Protein AF-A0AAD8AW49-F1 (afdb_monomer)

Sequence (100 aa):
MLEIDETLVMQDCNNIAILARNLPESFQSTLHGVVTAAGYVAGIRSTIKVGGCNASRSGFIGACLAAKDGLDTIPESWKLKTKRFPEVYDLATKLVKLTV

Secondary structure (DSSP, 8-state):
-----HHHHHHSTT-HHHHTTTHHHHHHHHHHHHHH-SSHHHHHHHHHHT-SSHHHHHHHHHHHHHHHH-GGGS-HHHHTT-TTHHHHHHHHHHHHHH--

InterPro domains:
  IPR036705 ADP-ribosylation/Crystallin J1 superfamily [G3DSA:1.10.4080.10] (11-100)
  IPR036705 ADP-ribosylation/Crystallin J1 superfamily [SSF101478] (24-98)

Mean predicted aligned error: 9.75 Å

Radius of gyration: 14.8 Å; Cα contacts (8 Å, |Δi|>4): 47; chains: 1; bounding box: 47×32×29 Å

Structure (mmCIF, N/CA/C/O backbone):
data_AF-A0AAD8AW49-F1
#
_entry.id   AF-A0AAD8AW49-F1
#
loop_
_atom_site.group_PDB
_atom_site.id
_atom_site.type_symbol
_atom_site.label_atom_id
_atom_site.label_alt_id
_atom_site.label_comp_id
_atom_site.label_asym_id
_atom_site.label_entity_id
_atom_site.label_seq_id
_atom_site.pdbx_PDB_ins_code
_atom_site.Cartn_x
_atom_site.Cartn_y
_atom_site.Cartn_z
_atom_site.occupancy
_atom_site.B_iso_or_equiv
_atom_site.auth_seq_id
_atom_site.auth_comp_id
_atom_site.auth_asym_id
_atom_site.auth_atom_id
_atom_site.pdbx_PDB_model_num
ATOM 1 N N . MET A 1 1 ? 21.931 -2.397 8.222 1.00 29.11 1 MET A N 1
ATOM 2 C CA . 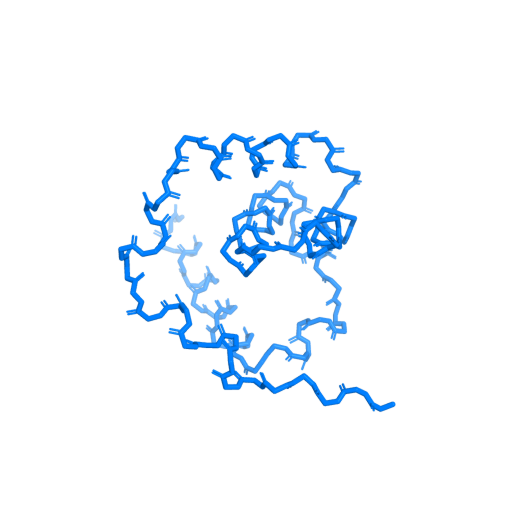MET A 1 1 ? 21.170 -1.455 9.063 1.00 29.11 1 MET A CA 1
ATOM 3 C C . MET A 1 1 ? 21.229 -0.125 8.338 1.00 29.11 1 MET A C 1
ATOM 5 O O . MET A 1 1 ? 22.280 0.491 8.340 1.00 29.11 1 MET A O 1
ATOM 9 N N . LEU A 1 2 ? 20.202 0.209 7.557 1.00 28.52 2 LEU A N 1
ATOM 10 C CA . LEU A 1 2 ? 20.103 1.522 6.921 1.00 28.52 2 LEU A CA 1
ATOM 11 C C . LEU A 1 2 ? 18.957 2.228 7.632 1.00 28.52 2 LEU A C 1
ATOM 13 O O . LEU A 1 2 ? 17.796 1.874 7.428 1.00 28.52 2 LEU A O 1
ATOM 17 N N . GLU A 1 3 ? 19.317 3.120 8.551 1.00 29.67 3 GLU A N 1
ATOM 18 C CA . GLU A 1 3 ? 18.398 4.084 9.143 1.00 29.67 3 GLU A CA 1
ATOM 19 C C . GLU A 1 3 ? 17.864 4.953 8.008 1.00 29.67 3 GLU A C 1
ATOM 21 O O . GLU A 1 3 ? 18.593 5.723 7.386 1.00 29.67 3 GLU A O 1
ATOM 26 N N . ILE A 1 4 ? 16.591 4.756 7.679 1.00 40.12 4 ILE A N 1
ATOM 27 C CA . ILE A 1 4 ? 15.856 5.705 6.859 1.00 40.12 4 ILE A CA 1
ATOM 28 C C . ILE A 1 4 ? 15.469 6.814 7.827 1.00 40.12 4 ILE A C 1
ATOM 30 O O . ILE A 1 4 ? 14.647 6.594 8.714 1.00 40.12 4 ILE A O 1
ATOM 34 N N . ASP A 1 5 ? 16.107 7.970 7.686 1.00 27.58 5 ASP A N 1
ATOM 35 C CA . ASP A 1 5 ? 15.750 9.174 8.421 1.00 27.58 5 ASP A CA 1
ATOM 36 C C . ASP A 1 5 ? 14.295 9.555 8.081 1.00 27.58 5 ASP A C 1
ATOM 38 O O . ASP A 1 5 ? 13.993 10.078 7.004 1.00 27.58 5 ASP A O 1
ATOM 42 N N . GLU A 1 6 ? 13.370 9.225 8.992 1.00 46.06 6 GLU A N 1
ATOM 43 C CA . GLU A 1 6 ? 11.931 9.490 8.862 1.00 46.06 6 GLU A CA 1
ATOM 44 C C . GLU A 1 6 ? 11.624 11.001 8.771 1.00 46.06 6 GLU A C 1
ATOM 46 O O . GLU A 1 6 ? 10.531 11.375 8.335 1.00 46.06 6 GLU A O 1
ATOM 51 N N . THR A 1 7 ? 12.566 11.885 9.135 1.00 33.75 7 THR A N 1
ATOM 52 C CA . THR A 1 7 ? 12.342 13.340 9.140 1.00 33.75 7 THR A CA 1
ATOM 53 C C . THR A 1 7 ? 12.465 13.965 7.750 1.00 33.75 7 THR A C 1
ATOM 55 O O . THR A 1 7 ? 11.684 14.860 7.420 1.00 33.75 7 THR A O 1
ATOM 58 N N . LEU A 1 8 ? 13.330 13.427 6.882 1.00 37.34 8 LEU A N 1
ATOM 59 C CA . LEU A 1 8 ? 13.518 13.951 5.524 1.00 37.34 8 LEU A CA 1
ATOM 60 C C . LEU A 1 8 ? 12.357 13.576 4.583 1.00 37.34 8 LEU A C 1
ATOM 62 O O . LEU A 1 8 ? 11.975 14.357 3.715 1.00 37.34 8 LEU A O 1
ATOM 66 N N . VAL A 1 9 ? 11.736 12.409 4.790 1.00 44.81 9 VAL A N 1
ATOM 67 C CA . VAL A 1 9 ? 10.589 11.937 3.983 1.00 44.81 9 VAL A CA 1
ATOM 68 C C . VAL A 1 9 ? 9.306 12.724 4.296 1.00 44.81 9 VAL A C 1
ATOM 70 O O . VAL A 1 9 ? 8.461 12.921 3.422 1.00 44.81 9 VAL A O 1
ATOM 73 N N . MET A 1 10 ? 9.158 13.208 5.533 1.00 39.66 10 MET A N 1
ATOM 74 C CA . MET A 1 10 ? 7.960 13.930 5.982 1.00 39.66 10 MET A CA 1
ATOM 75 C C . MET A 1 10 ? 8.012 15.438 5.707 1.00 39.66 10 MET A C 1
ATOM 77 O O . MET A 1 10 ? 6.961 16.081 5.670 1.00 39.66 10 MET A O 1
ATOM 81 N N . GLN A 1 11 ? 9.193 16.012 5.466 1.00 41.94 11 GLN A N 1
ATOM 82 C CA . GLN A 1 11 ? 9.332 17.450 5.212 1.00 41.94 11 GLN A CA 1
ATOM 83 C C . GLN A 1 11 ? 8.781 17.885 3.841 1.00 41.94 11 GLN A C 1
ATOM 85 O O . GLN A 1 11 ? 8.239 18.984 3.733 1.00 41.94 11 GLN A O 1
ATOM 90 N N . ASP A 1 12 ? 8.796 17.006 2.833 1.00 41.62 12 ASP A N 1
ATOM 91 C CA . ASP A 1 12 ? 8.214 17.279 1.507 1.00 41.62 12 ASP A CA 1
ATOM 92 C C . ASP A 1 12 ? 6.686 17.069 1.439 1.00 41.62 12 ASP A C 1
ATOM 94 O O . ASP A 1 12 ? 6.030 17.553 0.513 1.00 41.62 12 ASP A O 1
ATOM 98 N N . CYS A 1 13 ? 6.087 16.385 2.422 1.00 43.50 13 CYS A N 1
ATOM 99 C CA . CYS A 1 13 ? 4.651 16.065 2.435 1.00 43.50 13 CYS A CA 1
ATOM 100 C C . CYS A 1 13 ? 3.757 17.212 2.950 1.00 43.50 13 CYS A C 1
ATOM 102 O O . CYS A 1 13 ? 2.547 17.187 2.731 1.00 43.50 13 CYS A O 1
ATOM 104 N N . ASN A 1 14 ? 4.329 18.224 3.616 1.00 42.69 14 ASN A N 1
ATOM 105 C CA . ASN A 1 14 ? 3.571 19.297 4.278 1.00 42.69 14 ASN A CA 1
ATOM 106 C C . ASN A 1 14 ? 3.263 20.509 3.384 1.00 42.69 14 ASN A C 1
ATOM 108 O O . ASN A 1 14 ? 2.598 21.445 3.824 1.00 42.69 14 ASN A O 1
ATOM 112 N N . ASN A 1 15 ? 3.698 20.499 2.121 1.00 42.62 15 ASN A N 1
ATOM 113 C CA . ASN A 1 15 ? 3.303 21.502 1.138 1.00 42.62 15 ASN A CA 1
ATOM 114 C C . ASN A 1 15 ? 2.305 20.890 0.152 1.00 42.62 15 ASN A C 1
ATOM 116 O O . ASN A 1 15 ? 2.692 20.202 -0.7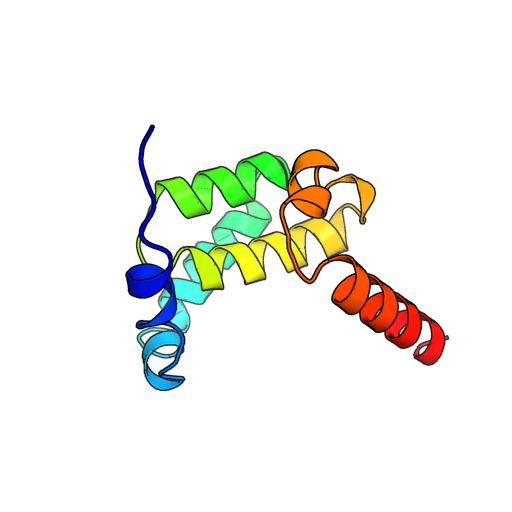93 1.00 42.62 15 ASN A O 1
ATOM 120 N N . ILE A 1 16 ? 1.018 21.218 0.314 1.00 47.16 16 ILE A N 1
ATOM 121 C CA . ILE A 1 16 ? -0.054 20.902 -0.653 1.00 47.16 16 ILE A CA 1
ATOM 122 C C . ILE A 1 16 ? 0.329 21.329 -2.088 1.00 47.16 16 ILE A C 1
ATOM 124 O O . ILE A 1 16 ? -0.086 20.707 -3.063 1.00 47.16 16 ILE A O 1
ATOM 128 N N . ALA A 1 17 ? 1.198 22.337 -2.218 1.00 38.44 17 ALA A N 1
ATOM 129 C CA . ALA A 1 17 ? 1.740 22.826 -3.480 1.00 38.44 17 ALA A CA 1
ATOM 130 C C . ALA A 1 17 ? 2.750 21.878 -4.170 1.00 38.44 17 ALA A C 1
ATOM 132 O O . ALA A 1 17 ? 2.927 21.982 -5.381 1.00 38.44 17 ALA A O 1
ATOM 133 N N . ILE A 1 18 ? 3.402 20.945 -3.458 1.00 45.31 18 ILE A N 1
ATOM 134 C CA . ILE A 1 18 ? 4.336 19.966 -4.058 1.00 45.31 18 ILE A CA 1
ATOM 135 C C . ILE A 1 18 ? 3.582 18.759 -4.639 1.00 45.31 18 ILE A C 1
ATOM 137 O O . ILE A 1 18 ? 3.996 18.237 -5.672 1.00 45.31 18 ILE A O 1
ATOM 141 N N . LEU A 1 19 ? 2.431 18.381 -4.0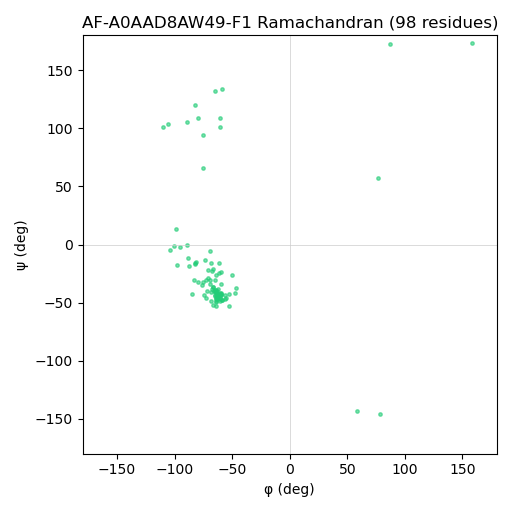63 1.00 44.22 19 LEU A N 1
ATOM 142 C CA . LEU A 1 19 ? 1.536 17.355 -4.630 1.00 44.22 19 LEU A CA 1
ATOM 143 C C . LEU A 1 19 ? 1.000 17.743 -6.020 1.00 44.22 19 LEU A C 1
ATOM 145 O O . LEU A 1 19 ? 0.645 16.874 -6.813 1.00 44.22 19 LEU A O 1
ATOM 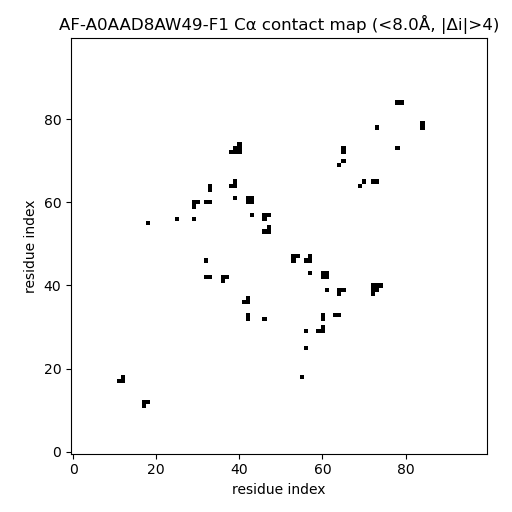149 N N . ALA A 1 20 ? 0.952 19.047 -6.306 1.00 41.72 20 ALA A N 1
ATOM 150 C CA . ALA A 1 20 ? 0.350 19.629 -7.500 1.00 41.72 20 ALA A CA 1
ATOM 151 C C . ALA A 1 20 ? 1.353 20.017 -8.603 1.00 41.72 20 ALA A C 1
ATOM 153 O O . ALA A 1 20 ? 0.928 20.477 -9.665 1.00 41.72 20 ALA A O 1
ATOM 154 N N . ARG A 1 21 ? 2.670 19.838 -8.409 1.00 46.88 21 ARG A N 1
ATOM 155 C CA . ARG A 1 21 ? 3.642 20.089 -9.487 1.00 46.88 21 ARG A CA 1
ATOM 156 C C . ARG A 1 21 ? 3.561 18.936 -10.492 1.00 46.88 21 ARG A C 1
ATOM 158 O O . ARG A 1 21 ? 4.169 17.893 -10.298 1.00 46.88 21 ARG A O 1
ATOM 165 N N . ASN A 1 22 ? 2.756 19.139 -11.533 1.00 52.69 22 ASN A N 1
ATOM 166 C CA . ASN A 1 22 ? 2.466 18.225 -12.644 1.00 52.69 22 ASN A CA 1
ATOM 167 C C . ASN A 1 22 ? 1.503 17.075 -12.304 1.00 52.69 22 ASN A C 1
ATOM 169 O O . ASN A 1 22 ? 1.795 15.899 -12.533 1.00 52.69 22 ASN A O 1
ATOM 173 N N . LEU A 1 23 ? 0.298 17.421 -11.831 1.00 59.44 23 LEU A N 1
ATOM 174 C CA . LEU A 1 23 ? -0.821 16.476 -11.715 1.00 59.44 23 LEU A CA 1
ATOM 175 C C . LEU A 1 23 ? -1.033 15.618 -12.985 1.00 59.44 23 LEU A C 1
ATOM 177 O O . LEU A 1 23 ? -1.271 14.427 -12.811 1.00 59.44 23 LEU A O 1
ATOM 181 N N . PRO A 1 24 ? -0.869 16.124 -14.233 1.00 65.50 24 PRO A N 1
ATOM 182 C CA . PRO A 1 24 ? -0.956 15.271 -15.418 1.00 65.50 24 PRO A CA 1
ATOM 183 C C . PRO A 1 24 ? 0.072 14.130 -15.415 1.00 65.50 24 PRO A C 1
ATOM 185 O O . PRO A 1 24 ? -0.303 12.979 -15.600 1.00 65.50 24 PRO A O 1
ATOM 188 N N . GLU A 1 25 ? 1.348 14.409 -15.137 1.00 65.44 25 GLU A N 1
ATOM 189 C CA . GLU A 1 25 ? 2.425 13.407 -15.221 1.00 65.44 25 GLU A CA 1
ATOM 190 C C . GLU A 1 25 ? 2.397 12.409 -14.056 1.00 65.44 25 GLU A C 1
ATOM 192 O O . GLU A 1 25 ? 2.538 11.194 -14.242 1.00 65.44 25 GLU A O 1
ATOM 197 N N . SER A 1 26 ? 2.193 12.901 -12.831 1.00 69.06 26 SER A N 1
ATOM 198 C CA . SER A 1 26 ? 2.139 12.043 -11.642 1.00 69.06 26 SER A CA 1
ATOM 199 C C . SER A 1 26 ? 0.902 11.139 -11.665 1.00 69.06 26 SER A C 1
ATOM 201 O O . SER A 1 26 ? 0.990 9.950 -11.348 1.00 69.06 26 SER A O 1
ATOM 203 N N . PHE A 1 27 ? -0.239 11.659 -12.128 1.00 77.31 27 PHE A N 1
ATOM 204 C CA . PHE A 1 27 ? -1.454 10.867 -12.293 1.00 77.31 27 PHE A CA 1
ATOM 205 C C . PHE A 1 27 ? -1.318 9.842 -13.418 1.00 77.31 27 PHE A C 1
ATOM 207 O O . PHE A 1 27 ? -1.592 8.669 -13.187 1.00 77.31 27 PHE A O 1
ATOM 214 N N . GLN A 1 28 ? -0.848 10.240 -14.605 1.00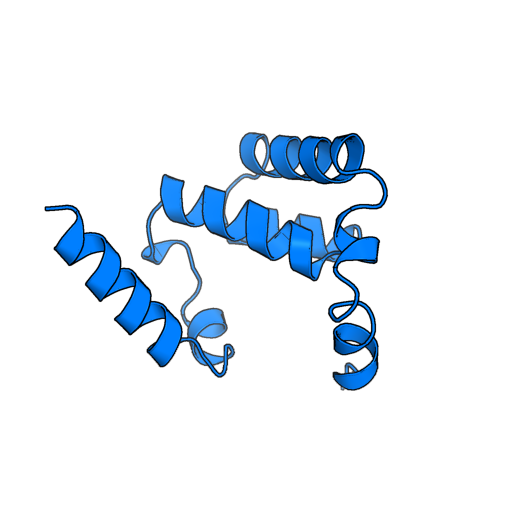 81.69 28 GLN A N 1
ATOM 215 C CA . GLN A 1 28 ? -0.686 9.323 -15.740 1.00 81.69 28 GLN A CA 1
ATOM 216 C C . GLN A 1 28 ? 0.286 8.184 -15.425 1.00 81.69 28 GLN A C 1
ATOM 218 O O . GLN A 1 28 ? -0.024 7.025 -15.700 1.00 81.69 28 GLN A O 1
ATOM 223 N N . SER A 1 29 ? 1.431 8.486 -14.804 1.00 77.62 29 SER A N 1
ATOM 224 C CA . SER A 1 29 ? 2.398 7.454 -14.408 1.00 77.62 29 SER A CA 1
ATOM 225 C C . SER A 1 29 ? 1.823 6.492 -13.368 1.00 77.62 29 SER A C 1
ATOM 227 O O . SER A 1 29 ? 2.021 5.280 -13.464 1.00 77.62 29 SER A O 1
ATOM 229 N N . THR A 1 30 ? 1.059 7.006 -12.403 1.00 81.75 30 THR A N 1
ATOM 230 C CA . THR A 1 30 ? 0.437 6.162 -11.379 1.00 81.75 30 THR A CA 1
ATOM 231 C C . THR A 1 30 ? -0.712 5.332 -11.952 1.00 81.75 30 THR A C 1
ATOM 233 O O . THR A 1 30 ? -0.813 4.147 -11.647 1.00 81.75 30 THR A O 1
ATOM 236 N N . LEU A 1 31 ? -1.533 5.906 -12.835 1.00 86.38 31 LEU A N 1
ATOM 237 C CA . LEU A 1 31 ? -2.610 5.206 -13.536 1.00 86.38 31 LEU A CA 1
ATOM 238 C C . LEU A 1 31 ? -2.062 4.091 -14.431 1.00 86.38 31 LEU A C 1
ATOM 240 O O . LEU A 1 31 ? -2.576 2.974 -14.409 1.00 86.38 31 LEU A O 1
ATOM 244 N N . HIS A 1 32 ? -0.979 4.359 -15.162 1.00 87.25 32 HIS A N 1
ATOM 245 C CA . HIS A 1 32 ? -0.262 3.330 -15.908 1.00 87.25 32 HIS A CA 1
ATOM 246 C C . HIS A 1 32 ? 0.193 2.192 -14.983 1.00 87.25 32 HIS A C 1
ATOM 248 O O . HIS A 1 32 ? -0.005 1.020 -15.303 1.00 87.25 32 HIS A O 1
ATOM 254 N N . GLY A 1 33 ? 0.729 2.523 -13.804 1.00 84.00 33 GLY A N 1
ATOM 255 C CA . GLY A 1 33 ? 1.082 1.545 -12.776 1.00 84.00 33 GLY A CA 1
ATOM 256 C C . GLY A 1 33 ? -0.108 0.711 -12.292 1.00 84.00 33 GLY A C 1
ATOM 257 O O . GLY A 1 33 ? 0.022 -0.502 -12.175 1.00 84.00 33 GLY A O 1
ATOM 258 N N . VAL A 1 34 ? -1.279 1.318 -12.065 1.00 89.81 34 VAL A N 1
ATOM 259 C CA . VAL A 1 34 ? -2.505 0.594 -11.665 1.00 89.81 34 VAL A CA 1
ATOM 260 C C . VAL A 1 34 ? -2.914 -0.445 -12.713 1.00 89.81 34 VAL A C 1
ATOM 262 O O . VAL A 1 34 ? -3.295 -1.555 -12.350 1.00 89.81 34 VAL A O 1
ATOM 265 N N . VAL A 1 35 ? -2.825 -0.101 -14.001 1.00 90.88 35 VAL A N 1
ATOM 266 C CA . VAL A 1 35 ? -3.241 -0.982 -15.107 1.00 90.88 35 VAL A CA 1
ATOM 267 C C . VAL A 1 35 ? -2.223 -2.093 -15.376 1.00 90.88 35 VAL A C 1
ATOM 269 O O . VAL A 1 35 ? -2.605 -3.198 -15.750 1.00 90.88 35 VAL A O 1
ATOM 272 N N . THR A 1 36 ? -0.931 -1.811 -15.207 1.00 92.00 36 THR A N 1
ATOM 273 C CA . THR A 1 36 ? 0.152 -2.735 -15.590 1.00 92.00 36 THR A CA 1
ATOM 274 C C . THR A 1 36 ? 0.698 -3.573 -14.438 1.00 92.00 36 THR A C 1
ATOM 276 O O . THR A 1 36 ? 1.368 -4.579 -14.680 1.00 92.00 36 THR A O 1
ATOM 279 N N . ALA A 1 37 ? 0.443 -3.191 -13.184 1.00 92.50 37 ALA A N 1
ATOM 280 C CA . ALA A 1 37 ? 0.938 -3.935 -12.036 1.00 92.50 37 ALA A CA 1
ATOM 281 C C . ALA A 1 37 ? 0.318 -5.337 -11.969 1.00 92.50 37 ALA A C 1
ATOM 283 O O . ALA A 1 37 ? -0.897 -5.506 -11.978 1.00 92.50 37 ALA A O 1
ATOM 284 N N . ALA A 1 38 ? 1.167 -6.347 -11.773 1.00 92.25 38 ALA A N 1
ATOM 285 C CA . ALA A 1 38 ? 0.743 -7.738 -11.593 1.00 92.25 38 ALA A CA 1
ATOM 286 C C . ALA A 1 38 ? 0.006 -8.005 -10.259 1.00 92.25 38 ALA A C 1
ATOM 288 O O . ALA A 1 38 ? -0.442 -9.119 -10.014 1.00 92.25 38 ALA A O 1
ATOM 289 N N . GLY A 1 39 ? -0.074 -7.011 -9.369 1.00 93.06 39 GLY A N 1
ATOM 290 C CA . GLY A 1 39 ? -0.726 -7.108 -8.063 1.00 93.06 39 GLY A CA 1
ATOM 291 C C . GLY A 1 39 ? -0.221 -6.048 -7.083 1.00 93.06 39 GLY A C 1
ATOM 292 O O . GLY A 1 39 ? 0.749 -5.339 -7.367 1.00 93.06 39 GLY A O 1
ATOM 293 N N . TYR A 1 40 ? -0.851 -5.962 -5.907 1.00 96.12 40 TYR A N 1
ATOM 294 C CA . TYR A 1 40 ? -0.592 -4.919 -4.902 1.00 96.12 40 TYR A CA 1
ATOM 295 C C . TYR A 1 40 ? 0.891 -4.786 -4.530 1.00 96.12 40 TYR A C 1
ATOM 297 O O . TYR A 1 40 ? 1.488 -3.716 -4.644 1.00 96.12 40 TYR A O 1
ATOM 305 N N . VAL A 1 41 ? 1.527 -5.896 -4.144 1.00 96.44 41 VAL A N 1
ATOM 306 C CA . VAL A 1 41 ? 2.934 -5.897 -3.714 1.00 96.44 41 VAL A CA 1
ATOM 307 C C . VAL A 1 41 ? 3.876 -5.503 -4.850 1.00 96.44 41 VAL A C 1
ATOM 309 O O . VAL A 1 41 ? 4.832 -4.760 -4.621 1.00 96.44 41 VAL A O 1
ATOM 312 N N . ALA A 1 42 ? 3.620 -5.998 -6.064 1.00 95.62 42 ALA A N 1
ATOM 313 C CA . ALA A 1 42 ? 4.425 -5.667 -7.234 1.00 95.62 42 ALA A CA 1
ATOM 314 C C . ALA A 1 42 ? 4.312 -4.173 -7.562 1.00 95.62 42 ALA A C 1
ATOM 316 O O . ALA A 1 42 ? 5.344 -3.514 -7.666 1.00 95.62 42 ALA A O 1
ATOM 317 N N . GLY A 1 43 ? 3.084 -3.641 -7.612 1.00 94.12 43 GLY A N 1
ATOM 318 C CA . GLY A 1 43 ? 2.801 -2.236 -7.910 1.00 94.12 43 GLY A CA 1
ATOM 319 C C . GLY A 1 43 ? 3.423 -1.266 -6.905 1.00 94.12 43 GLY A C 1
ATOM 320 O O . GLY A 1 43 ? 4.092 -0.310 -7.294 1.00 94.12 43 GLY A O 1
ATOM 321 N N . ILE A 1 44 ? 3.289 -1.534 -5.602 1.00 95.06 44 ILE A N 1
ATOM 322 C CA . ILE A 1 44 ? 3.902 -0.689 -4.563 1.00 95.06 44 ILE A CA 1
ATOM 323 C C . ILE A 1 44 ? 5.430 -0.718 -4.667 1.00 95.06 44 ILE A C 1
ATOM 325 O O . ILE A 1 44 ? 6.082 0.327 -4.653 1.00 95.06 44 ILE A O 1
ATOM 329 N N . ARG A 1 45 ? 6.029 -1.905 -4.826 1.00 95.31 45 ARG A N 1
ATOM 330 C CA . ARG A 1 45 ? 7.489 -2.029 -4.934 1.00 95.31 45 ARG A CA 1
ATOM 331 C C . ARG A 1 45 ? 8.036 -1.359 -6.190 1.00 95.31 45 ARG A C 1
ATOM 333 O O . ARG A 1 45 ? 9.082 -0.722 -6.097 1.00 95.31 45 ARG A O 1
ATOM 340 N N . SER A 1 46 ? 7.375 -1.486 -7.342 1.00 92.50 46 SER A N 1
ATOM 341 C CA . SER A 1 46 ? 7.799 -0.789 -8.563 1.00 92.50 46 SER A CA 1
ATOM 342 C C . SER A 1 46 ? 7.732 0.724 -8.391 1.00 92.50 46 SER A C 1
ATOM 344 O O . SER A 1 46 ? 8.686 1.409 -8.749 1.00 92.50 46 SER A O 1
ATOM 346 N N . THR A 1 47 ? 6.671 1.240 -7.766 1.00 90.06 47 THR A N 1
ATOM 347 C CA . THR A 1 47 ? 6.516 2.679 -7.513 1.00 90.06 47 THR A CA 1
ATOM 348 C C . THR A 1 47 ? 7.606 3.222 -6.592 1.00 90.06 47 THR A C 1
ATOM 350 O O . THR A 1 47 ? 8.182 4.270 -6.879 1.00 90.06 47 THR A O 1
ATOM 353 N N . ILE A 1 48 ? 7.949 2.491 -5.527 1.00 91.88 48 ILE A N 1
ATOM 354 C CA . ILE A 1 48 ? 9.046 2.869 -4.625 1.00 91.88 48 ILE A CA 1
ATOM 355 C C . ILE A 1 48 ? 10.394 2.840 -5.355 1.00 91.88 48 ILE A C 1
ATOM 357 O O . ILE A 1 48 ? 11.179 3.776 -5.218 1.00 91.88 48 ILE A O 1
ATOM 361 N N . LYS A 1 49 ? 10.656 1.802 -6.165 1.00 91.25 49 LYS A N 1
ATOM 362 C CA . LYS A 1 49 ? 11.921 1.645 -6.907 1.00 91.25 49 LYS A CA 1
ATOM 363 C C . LYS A 1 49 ? 12.205 2.795 -7.875 1.00 91.25 49 LYS A C 1
ATOM 365 O O . LYS A 1 49 ? 13.365 3.140 -8.059 1.00 91.25 49 LYS A O 1
ATOM 370 N N . VAL A 1 50 ? 11.172 3.378 -8.483 1.00 85.44 50 VAL A N 1
ATOM 371 C CA . VAL A 1 50 ? 11.308 4.511 -9.418 1.00 85.44 50 VAL A CA 1
ATOM 372 C C . VAL A 1 50 ? 11.639 5.832 -8.692 1.00 85.44 50 VAL A C 1
ATOM 374 O O . VAL A 1 50 ? 12.071 6.789 -9.329 1.00 85.44 50 VAL A O 1
ATOM 377 N N . GLY A 1 51 ? 11.497 5.908 -7.362 1.00 82.75 51 GLY A N 1
ATOM 378 C CA . GLY A 1 51 ? 11.912 7.071 -6.565 1.00 82.75 51 GLY A CA 1
ATOM 379 C C . GLY A 1 51 ? 10.933 8.251 -6.623 1.00 82.75 51 GLY A C 1
ATOM 380 O O . GLY A 1 51 ? 9.720 8.052 -6.671 1.00 82.75 51 GLY A O 1
ATOM 381 N N . GLY A 1 52 ? 11.436 9.490 -6.574 1.00 84.06 52 GLY A N 1
ATOM 382 C CA . GLY A 1 52 ? 10.622 10.718 -6.606 1.00 84.06 52 GLY A CA 1
ATOM 383 C C . GLY A 1 52 ? 9.598 10.810 -5.465 1.00 84.06 52 GLY A C 1
ATOM 384 O O . GLY A 1 52 ? 9.855 10.348 -4.355 1.00 84.06 52 GLY A O 1
ATOM 385 N N . CYS A 1 53 ? 8.404 11.351 -5.743 1.00 82.00 53 CYS A N 1
ATOM 386 C CA . CYS A 1 53 ? 7.286 11.383 -4.790 1.00 82.00 53 CYS A CA 1
ATOM 387 C C . CYS A 1 53 ? 6.633 9.991 -4.664 1.00 82.00 53 CYS A C 1
ATOM 389 O 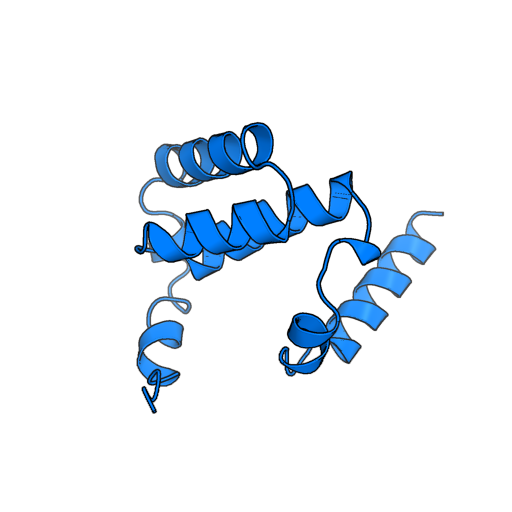O . CYS A 1 53 ? 5.513 9.743 -5.120 1.00 82.00 53 CYS A O 1
ATOM 391 N N . ASN A 1 54 ? 7.379 9.028 -4.122 1.00 85.69 54 ASN A N 1
ATOM 392 C CA . ASN A 1 54 ? 6.924 7.645 -4.020 1.00 85.69 54 ASN A CA 1
ATOM 393 C C . ASN A 1 54 ? 5.778 7.478 -3.012 1.00 85.69 54 ASN A C 1
ATOM 395 O O . ASN A 1 54 ? 4.927 6.631 -3.254 1.00 85.69 54 ASN A O 1
ATOM 399 N N . ALA A 1 55 ? 5.702 8.285 -1.947 1.00 86.00 55 ALA A N 1
ATOM 400 C CA . ALA A 1 55 ? 4.677 8.154 -0.912 1.00 86.00 55 ALA A CA 1
ATOM 401 C C . ALA A 1 55 ? 3.273 8.416 -1.475 1.00 86.00 55 ALA A C 1
ATOM 403 O O . ALA A 1 55 ? 2.405 7.547 -1.396 1.00 86.00 55 ALA A O 1
ATOM 404 N N . SER A 1 56 ? 3.073 9.560 -2.137 1.00 85.88 56 SER A N 1
ATOM 405 C CA . SER A 1 56 ? 1.788 9.928 -2.746 1.00 85.88 56 SER A CA 1
ATOM 406 C C . SER A 1 56 ? 1.379 8.964 -3.858 1.00 85.88 56 SER A C 1
ATOM 408 O O . SER A 1 56 ? 0.237 8.503 -3.894 1.00 85.88 56 SER A O 1
ATOM 410 N N . ARG A 1 57 ? 2.324 8.588 -4.733 1.00 87.44 57 ARG A N 1
ATOM 411 C CA . ARG A 1 57 ? 2.062 7.621 -5.812 1.00 87.44 57 ARG A CA 1
ATOM 412 C C . ARG A 1 57 ? 1.757 6.222 -5.272 1.00 87.44 57 ARG A C 1
ATOM 414 O O . ARG A 1 57 ? 0.850 5.568 -5.775 1.00 87.44 57 ARG A O 1
ATOM 421 N N . SER A 1 58 ? 2.465 5.782 -4.228 1.00 91.69 58 SER A N 1
ATOM 422 C CA . SER A 1 58 ? 2.218 4.496 -3.557 1.00 91.69 58 SER A CA 1
ATOM 423 C C . SER A 1 58 ? 0.870 4.488 -2.838 1.00 91.69 58 SER A C 1
ATOM 425 O O . SER A 1 58 ? 0.174 3.478 -2.871 1.00 91.69 58 SER A O 1
ATOM 427 N N . GLY A 1 59 ? 0.471 5.615 -2.243 1.00 91.75 59 GLY A N 1
ATOM 428 C CA . GLY A 1 59 ? -0.852 5.781 -1.646 1.00 91.75 59 GLY A CA 1
ATOM 429 C C . GLY A 1 59 ? -1.967 5.608 -2.675 1.00 91.75 59 GLY A C 1
ATOM 430 O O . GLY A 1 59 ? -2.883 4.819 -2.459 1.00 91.75 59 GLY A O 1
ATOM 431 N N . PHE A 1 60 ? -1.854 6.274 -3.827 1.00 91.06 60 PHE A N 1
ATOM 432 C CA . PHE A 1 60 ? -2.856 6.175 -4.889 1.00 91.06 60 PHE A CA 1
ATOM 433 C C . PHE A 1 60 ? -2.906 4.776 -5.524 1.00 91.06 60 PHE A C 1
ATOM 435 O O . PHE A 1 60 ? -3.972 4.164 -5.566 1.00 91.06 60 PHE A O 1
ATOM 442 N N . ILE A 1 61 ? -1.769 4.228 -5.978 1.00 93.56 61 ILE A N 1
ATOM 443 C CA . ILE A 1 61 ? -1.747 2.890 -6.600 1.00 93.56 61 ILE A CA 1
ATOM 444 C C . ILE A 1 61 ? -2.203 1.808 -5.612 1.00 93.56 61 ILE A C 1
ATOM 446 O O . ILE A 1 61 ? -2.942 0.905 -5.994 1.00 93.56 61 ILE A O 1
ATOM 450 N N . GLY A 1 62 ? -1.814 1.920 -4.337 1.00 94.31 62 GLY A N 1
ATOM 451 C CA . GLY A 1 62 ? -2.233 1.008 -3.279 1.00 94.31 62 GLY A CA 1
ATOM 452 C C . GLY A 1 62 ? -3.738 1.052 -3.057 1.00 94.31 62 GLY A C 1
ATOM 453 O O . GLY A 1 62 ? -4.372 0.001 -3.037 1.00 94.31 62 GLY A O 1
ATOM 454 N N . ALA A 1 63 ? -4.322 2.250 -2.975 1.00 93.44 63 ALA A N 1
ATOM 455 C CA . ALA A 1 63 ? -5.766 2.409 -2.841 1.00 93.44 63 ALA A CA 1
ATOM 456 C C . ALA A 1 63 ? -6.520 1.762 -4.014 1.00 93.44 63 ALA A C 1
ATOM 458 O O . ALA A 1 63 ? -7.443 0.985 -3.785 1.00 93.44 63 ALA A O 1
ATOM 459 N N . CYS A 1 64 ? -6.099 2.010 -5.260 1.00 94.62 64 CYS A N 1
ATOM 460 C CA . CYS A 1 64 ? -6.741 1.421 -6.437 1.00 94.62 64 CYS A CA 1
ATOM 461 C C . CYS A 1 64 ? -6.616 -0.109 -6.480 1.00 94.62 64 CYS A C 1
ATOM 463 O O . CYS A 1 64 ? -7.604 -0.799 -6.726 1.00 94.62 64 CYS A O 1
ATOM 465 N N . LEU A 1 65 ? -5.420 -0.652 -6.235 1.00 94.94 65 LEU A N 1
ATOM 466 C CA . LEU A 1 65 ? -5.195 -2.098 -6.283 1.00 94.94 65 LEU A CA 1
ATOM 467 C C . LEU A 1 65 ? -5.911 -2.826 -5.137 1.00 94.94 65 LEU A C 1
ATOM 469 O O . LEU A 1 65 ? -6.518 -3.864 -5.378 1.00 94.94 65 LEU A O 1
ATOM 473 N N . ALA A 1 66 ? -5.911 -2.274 -3.919 1.00 94.88 66 ALA A N 1
ATOM 474 C CA . ALA A 1 66 ? -6.653 -2.844 -2.792 1.00 94.88 66 ALA A CA 1
ATOM 475 C C . ALA A 1 66 ? -8.174 -2.722 -2.960 1.00 94.88 66 ALA A C 1
ATOM 477 O O . ALA A 1 66 ? -8.900 -3.624 -2.558 1.00 94.88 66 ALA A O 1
ATOM 478 N N . ALA A 1 67 ? -8.670 -1.650 -3.585 1.00 93.31 67 ALA A N 1
ATOM 479 C CA . ALA A 1 67 ? -10.088 -1.537 -3.923 1.00 93.31 67 ALA A CA 1
ATOM 480 C C . ALA A 1 67 ? -10.513 -2.574 -4.977 1.00 93.31 67 ALA A C 1
ATOM 482 O O . ALA A 1 67 ? -11.614 -3.110 -4.894 1.00 93.31 67 ALA A O 1
ATOM 483 N N . LYS A 1 68 ? -9.638 -2.873 -5.948 1.00 93.00 68 LYS A N 1
ATOM 484 C CA . LYS A 1 68 ? -9.882 -3.872 -7.000 1.00 93.00 68 LYS A CA 1
ATOM 485 C C . LYS A 1 68 ? -9.823 -5.311 -6.476 1.00 93.00 68 LYS A C 1
ATOM 487 O O . LYS A 1 68 ? -10.686 -6.109 -6.819 1.00 93.00 68 LYS A O 1
ATOM 492 N N . ASP A 1 69 ? -8.801 -5.632 -5.682 1.00 93.31 69 ASP A N 1
ATOM 493 C CA . ASP A 1 69 ? -8.462 -7.013 -5.299 1.00 93.31 69 ASP A CA 1
ATOM 494 C C . ASP A 1 69 ? -8.864 -7.378 -3.860 1.00 93.31 69 ASP A C 1
ATOM 496 O O . ASP A 1 69 ? -8.719 -8.527 -3.448 1.00 93.31 69 ASP A O 1
ATOM 500 N N . GLY A 1 70 ? -9.376 -6.417 -3.089 1.00 93.38 70 GLY A N 1
ATOM 501 C CA . GLY A 1 70 ? -9.800 -6.603 -1.703 1.00 93.38 70 GLY A CA 1
ATOM 502 C C . GLY A 1 70 ? -8.678 -6.424 -0.675 1.00 93.38 70 GLY A C 1
ATOM 503 O O . GLY A 1 70 ? -7.501 -6.286 -1.000 1.00 93.38 70 GLY A O 1
ATOM 504 N N . LEU A 1 71 ? -9.052 -6.424 0.609 1.00 93.38 71 LEU A N 1
ATOM 505 C CA . LEU A 1 71 ? -8.146 -6.146 1.734 1.00 93.38 71 LEU A CA 1
ATOM 506 C C . LEU A 1 71 ? -7.031 -7.193 1.903 1.00 93.38 71 LEU A C 1
ATOM 508 O O . LEU A 1 71 ? -5.928 -6.855 2.344 1.00 93.38 71 LEU A O 1
ATOM 512 N N . ASP A 1 72 ? -7.303 -8.445 1.537 1.00 94.94 72 ASP A N 1
ATOM 513 C CA . ASP A 1 72 ? -6.380 -9.574 1.714 1.00 94.94 72 ASP A CA 1
ATOM 514 C C . ASP A 1 72 ? -5.141 -9.477 0.809 1.00 94.94 72 ASP A C 1
ATOM 516 O O . ASP A 1 72 ? -4.118 -10.106 1.075 1.00 94.94 72 ASP A O 1
ATOM 520 N N . THR A 1 73 ? -5.184 -8.624 -0.222 1.00 95.75 73 THR A N 1
ATOM 521 C CA . THR A 1 73 ? -4.025 -8.329 -1.079 1.00 95.75 73 THR A CA 1
ATOM 522 C C . THR A 1 73 ? -2.911 -7.579 -0.331 1.00 95.75 73 THR A C 1
ATOM 524 O O . THR A 1 73 ? -1.745 -7.605 -0.739 1.00 95.75 73 THR A O 1
ATOM 527 N N . ILE A 1 74 ? -3.247 -6.894 0.772 1.00 96.81 74 ILE A N 1
ATOM 528 C CA . ILE A 1 74 ? -2.289 -6.136 1.580 1.00 96.81 74 ILE A CA 1
ATOM 529 C C . ILE A 1 74 ? -1.572 -7.101 2.535 1.00 96.81 74 ILE A C 1
ATOM 531 O O . ILE A 1 74 ? -2.225 -7.681 3.407 1.00 96.81 74 ILE A O 1
ATOM 535 N N . PRO A 1 75 ? -0.232 -7.238 2.465 1.00 97.19 75 PRO A N 1
ATOM 536 C CA . PRO A 1 75 ? 0.490 -8.162 3.334 1.00 97.19 75 PRO A CA 1
ATOM 537 C C . PRO A 1 75 ? 0.287 -7.856 4.822 1.00 97.19 75 PRO A C 1
ATOM 539 O O . PRO A 1 75 ? 0.484 -6.719 5.254 1.00 97.19 75 PRO A O 1
ATOM 542 N N . GLU A 1 76 ? 0.012 -8.882 5.632 1.00 96.62 76 GLU A N 1
ATOM 543 C CA . GLU A 1 76 ? -0.112 -8.745 7.097 1.00 96.62 76 GLU A CA 1
ATOM 544 C C . GLU A 1 76 ? 1.106 -8.067 7.725 1.00 96.62 76 GLU A C 1
ATOM 546 O O . GLU A 1 76 ? 0.990 -7.142 8.527 1.00 96.62 76 GLU A O 1
ATOM 551 N N . SER A 1 77 ? 2.301 -8.454 7.276 1.00 97.50 77 SER A N 1
ATOM 552 C CA . SER A 1 77 ? 3.550 -7.846 7.742 1.00 97.50 77 SER A CA 1
ATOM 553 C C . SER A 1 77 ? 3.646 -6.337 7.476 1.00 97.50 77 SER A C 1
ATOM 555 O O . SER A 1 77 ? 4.415 -5.661 8.156 1.00 97.50 77 SER A O 1
ATOM 557 N N . TRP A 1 78 ? 2.917 -5.801 6.491 1.00 96.25 78 TRP A N 1
ATOM 558 C CA . TRP A 1 78 ? 2.882 -4.366 6.199 1.00 96.25 78 TRP A CA 1
ATOM 559 C C . TRP A 1 78 ? 1.855 -3.669 7.082 1.00 96.25 78 TRP A C 1
ATOM 561 O O . TRP A 1 78 ? 2.182 -2.647 7.677 1.00 96.25 78 TRP A O 1
ATOM 571 N N . LYS A 1 79 ? 0.673 -4.274 7.254 1.00 95.31 79 LYS A N 1
ATOM 572 C CA . LYS A 1 79 ? -0.374 -3.790 8.167 1.00 95.31 79 LYS A CA 1
ATOM 573 C C . LYS A 1 79 ? 0.165 -3.626 9.591 1.00 95.31 79 LYS A C 1
ATOM 575 O O . LYS A 1 79 ? 0.025 -2.558 10.177 1.00 95.31 79 LYS A O 1
ATOM 580 N N . LEU A 1 80 ? 0.905 -4.622 10.086 1.00 96.38 80 LEU A N 1
ATOM 581 C CA . LEU A 1 80 ? 1.556 -4.587 11.405 1.00 96.38 80 LEU A CA 1
ATOM 582 C C . LEU A 1 80 ? 2.637 -3.501 11.545 1.00 96.38 80 LEU A C 1
ATOM 584 O O . LEU A 1 80 ? 2.90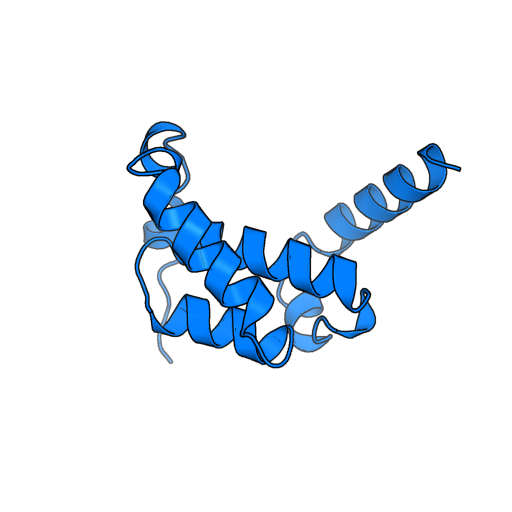3 -3.041 12.651 1.00 96.38 80 LEU A O 1
ATOM 588 N N . LYS A 1 81 ? 3.272 -3.083 10.444 1.00 96.75 81 LYS A N 1
ATOM 589 C CA . LYS A 1 81 ? 4.302 -2.027 10.444 1.00 96.75 81 LYS A CA 1
ATOM 590 C C . LYS A 1 81 ? 3.717 -0.623 10.284 1.00 96.75 81 LYS A C 1
ATOM 592 O O . LYS A 1 81 ? 4.427 0.363 10.475 1.00 96.75 81 LYS A O 1
ATOM 597 N N . THR A 1 82 ? 2.441 -0.503 9.933 1.00 94.94 82 THR A N 1
ATOM 598 C CA . THR A 1 82 ? 1.770 0.784 9.769 1.00 94.94 82 THR A CA 1
ATOM 599 C C . THR A 1 82 ? 1.161 1.227 11.101 1.00 94.94 82 THR A C 1
ATOM 601 O O . THR A 1 82 ? 0.114 0.736 11.510 1.00 94.94 82 THR A O 1
ATOM 604 N N . LYS A 1 83 ? 1.798 2.208 11.761 1.00 94.44 83 LYS A N 1
ATOM 605 C CA . LYS A 1 83 ? 1.432 2.707 13.108 1.00 94.44 83 LYS A CA 1
ATOM 606 C C . LYS A 1 83 ? -0.071 2.994 13.278 1.00 94.44 83 LYS A C 1
ATOM 608 O O . LYS A 1 83 ? -0.649 2.660 14.304 1.00 94.44 83 LYS A O 1
ATOM 613 N N . ARG A 1 84 ? -0.708 3.595 12.266 1.00 94.88 84 ARG A N 1
ATOM 614 C CA . ARG A 1 84 ? -2.129 3.999 12.292 1.00 94.88 84 ARG A CA 1
ATOM 615 C C . ARG A 1 84 ? -3.076 3.013 11.602 1.00 94.88 84 ARG A C 1
ATOM 617 O O . ARG A 1 84 ? -4.222 3.360 11.337 1.00 94.88 84 ARG A O 1
ATOM 624 N N . PHE A 1 85 ? -2.627 1.794 11.298 1.00 94.50 85 PHE A N 1
ATOM 625 C CA . PHE A 1 85 ? -3.470 0.816 10.608 1.00 94.50 85 PHE A CA 1
ATOM 626 C C . PHE A 1 85 ? -4.789 0.521 11.343 1.00 94.50 85 PHE A C 1
ATOM 628 O O . PHE A 1 85 ? -5.826 0.586 10.686 1.00 94.50 85 PHE A O 1
ATOM 635 N N . PRO A 1 86 ? -4.810 0.277 12.674 1.00 95.94 86 PRO A N 1
ATOM 636 C CA . PRO A 1 86 ? -6.060 -0.030 13.375 1.00 95.94 86 PRO A CA 1
ATOM 637 C C . PRO A 1 86 ? -7.093 1.102 13.287 1.00 95.94 86 PRO A C 1
ATOM 639 O O . PRO A 1 86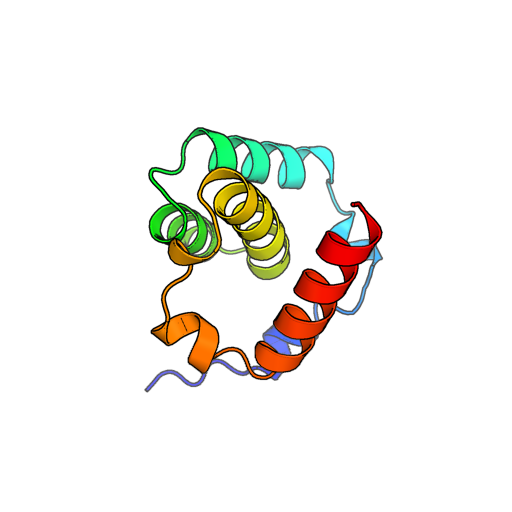 ? -8.269 0.846 13.052 1.00 95.94 86 PRO A O 1
ATOM 642 N N . GLU A 1 87 ? -6.643 2.353 13.422 1.00 97.50 87 GLU A N 1
ATOM 643 C CA . GLU A 1 87 ? -7.489 3.550 13.332 1.00 97.50 87 GLU A CA 1
ATOM 644 C C . GLU A 1 87 ? -8.086 3.705 11.925 1.00 97.50 87 GLU A C 1
ATOM 646 O O . GLU A 1 87 ? -9.295 3.864 11.767 1.00 97.50 87 GLU A O 1
ATOM 651 N N . VAL A 1 88 ? -7.246 3.609 10.888 1.00 95.19 88 VAL A N 1
ATOM 652 C CA . VAL A 1 88 ? -7.683 3.742 9.490 1.00 95.19 88 VAL A CA 1
ATOM 653 C C . VAL A 1 88 ? -8.631 2.607 9.097 1.00 95.19 88 VAL A C 1
ATOM 655 O O . VAL A 1 88 ? -9.619 2.851 8.407 1.00 95.19 88 VAL A O 1
ATOM 658 N N . TYR A 1 89 ? -8.367 1.382 9.552 1.00 95.25 89 TYR A N 1
ATOM 659 C CA . TYR A 1 89 ? -9.213 0.222 9.277 1.00 95.25 89 TYR A CA 1
ATOM 660 C C . TYR A 1 89 ? -10.609 0.349 9.905 1.00 95.25 89 TYR A C 1
ATOM 662 O O . TYR A 1 89 ? -11.615 0.091 9.237 1.00 95.25 89 TYR A O 1
ATOM 670 N N . ASP A 1 90 ? -10.689 0.790 11.163 1.00 96.69 90 ASP A N 1
ATOM 671 C CA . ASP A 1 90 ? -11.965 1.034 11.841 1.00 96.69 90 ASP A CA 1
ATOM 672 C C . ASP A 1 90 ? -12.775 2.135 11.135 1.00 96.69 90 ASP A C 1
ATOM 674 O O . ASP A 1 90 ? -13.958 1.949 10.836 1.00 96.69 90 ASP A O 1
ATOM 678 N N . LEU A 1 91 ? -12.126 3.249 10.774 1.00 96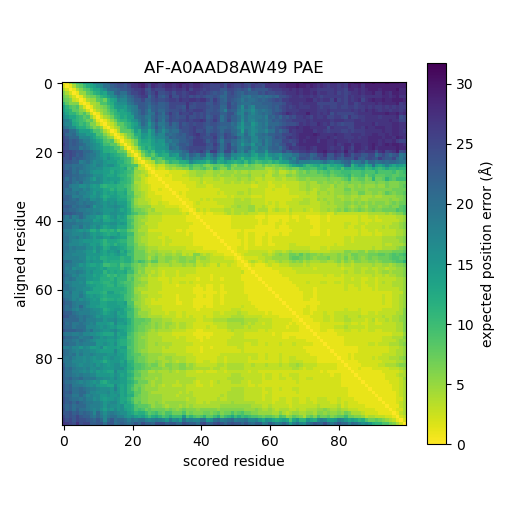.62 91 LEU A N 1
ATOM 679 C CA . LEU A 1 91 ? -12.757 4.332 10.015 1.00 96.62 91 LEU A CA 1
ATOM 680 C C . LEU A 1 91 ? -13.263 3.861 8.646 1.00 96.62 91 LEU A C 1
ATOM 682 O O . LEU A 1 91 ? -14.413 4.126 8.296 1.00 96.62 91 LEU A O 1
ATOM 686 N N . ALA A 1 92 ? -12.447 3.124 7.889 1.00 93.69 92 ALA A N 1
ATOM 687 C CA . ALA A 1 92 ? -12.846 2.578 6.593 1.00 93.69 92 ALA A CA 1
ATOM 688 C C . ALA A 1 92 ? -14.055 1.637 6.722 1.00 93.69 92 ALA A C 1
ATOM 690 O O . ALA A 1 92 ? -15.009 1.735 5.952 1.00 93.69 92 ALA A O 1
ATOM 691 N N . THR A 1 93 ? -14.065 0.779 7.745 1.00 94.31 93 THR A N 1
ATOM 692 C CA . THR A 1 93 ? -15.179 -0.143 8.013 1.00 94.31 93 THR A CA 1
ATOM 693 C C . THR A 1 93 ? -16.466 0.608 8.357 1.00 94.31 93 THR A C 1
ATOM 695 O O . THR A 1 93 ? -17.549 0.222 7.912 1.00 94.31 93 THR A O 1
ATOM 698 N N . LYS A 1 94 ? -16.371 1.697 9.130 1.00 96.31 94 LYS A N 1
ATOM 699 C CA . LYS A 1 94 ? -17.514 2.572 9.429 1.00 96.31 94 LYS A CA 1
ATOM 700 C C . LYS A 1 94 ? -18.058 3.237 8.165 1.00 96.31 94 LYS A C 1
ATOM 702 O O . LYS A 1 94 ? -19.266 3.229 7.973 1.00 96.31 94 LYS A O 1
ATOM 707 N N . LEU A 1 95 ? -17.193 3.746 7.287 1.00 93.75 95 LEU A N 1
ATOM 708 C CA . LEU A 1 95 ? -17.605 4.380 6.028 1.00 93.75 95 LEU A CA 1
ATOM 709 C C . LEU A 1 95 ? -18.360 3.419 5.104 1.00 93.75 95 LEU A C 1
ATOM 711 O O . LEU A 1 95 ? -19.404 3.783 4.563 1.00 93.75 95 LEU A O 1
ATOM 715 N N . VAL A 1 96 ? -17.880 2.180 4.967 1.00 91.56 96 VAL A N 1
ATOM 716 C CA . VAL A 1 96 ? -18.573 1.159 4.165 1.00 91.56 96 VAL A CA 1
ATOM 717 C C . VAL A 1 96 ? -19.976 0.904 4.717 1.00 91.56 96 VAL A C 1
ATOM 719 O O . VAL A 1 96 ? -20.928 0.880 3.947 1.00 91.56 96 VAL A O 1
ATOM 722 N N . LYS A 1 97 ? -20.126 0.805 6.045 1.00 92.31 97 LYS A N 1
ATOM 723 C CA . LYS A 1 97 ? -21.424 0.598 6.713 1.00 92.31 97 LYS A CA 1
ATOM 724 C C . LYS A 1 97 ? -22.400 1.772 6.586 1.00 92.31 97 LYS A C 1
ATOM 726 O O . LYS A 1 97 ? -23.582 1.558 6.788 1.00 92.31 97 LYS A O 1
ATOM 731 N N . LEU A 1 98 ? -21.924 2.986 6.303 1.00 91.19 98 LEU A N 1
ATOM 732 C CA . LEU A 1 98 ? -22.782 4.159 6.072 1.00 91.19 98 LEU A CA 1
ATOM 733 C C . LEU A 1 98 ? -23.334 4.222 4.643 1.00 91.19 98 LEU A C 1
ATOM 735 O O . LEU A 1 98 ? -24.242 5.001 4.373 1.00 91.19 98 LEU A O 1
ATOM 739 N N . THR A 1 99 ? -22.738 3.462 3.725 1.00 74.75 99 THR A N 1
ATOM 740 C CA . THR A 1 99 ? -23.085 3.475 2.296 1.00 74.75 99 THR A CA 1
ATOM 741 C C . THR A 1 99 ? -24.088 2.363 1.942 1.00 74.75 99 THR A C 1
ATOM 743 O O . THR A 1 99 ? -24.520 2.267 0.795 1.00 74.75 99 THR A O 1
ATOM 746 N N . VAL A 1 100 ? -24.468 1.538 2.925 1.00 52.94 100 VAL A N 1
ATOM 747 C CA . VAL A 1 100 ? -25.493 0.481 2.845 1.00 52.94 100 VAL A CA 1
ATOM 748 C C . VAL A 1 100 ? -26.669 0.856 3.731 1.00 52.94 100 VAL A C 1
ATOM 750 O O . VAL A 1 100 ? -27.813 0.580 3.314 1.00 52.94 100 VAL A O 1
#

Organism: Biomphalaria pfeifferi (NCBI:txid112525)

pLDDT: mean 78.96, std 22.22, range [27.58, 97.5]

Solvent-accessible surface area (backbone atoms only — not comparable to full-atom values): 5971 Å² total; per-residue (Å²): 138,79,85,75,65,70,65,70,68,52,64,65,68,77,41,76,70,60,74,54,71,50,51,70,59,58,46,51,56,33,50,51,41,56,74,67,37,92,40,50,66,56,33,41,51,53,41,51,72,75,41,84,73,25,68,66,45,32,50,52,35,44,52,55,40,36,68,73,67,34,73,83,57,56,54,66,78,54,51,76,68,38,91,59,39,69,63,52,51,52,52,52,55,52,54,57,63,72,77,108

Foldseek 3Di:
DDPPPPVVLVVQVPDPVSVPPCPPVLVVVLVVLLVPAPALVRSLVVLVVVDDNSVVSNVVSNVSRCVVPHPPSDDPVVLVVDPCNVVVVVVVVVVVVVVD